Protein AF-A0A3B8IB48-F1 (afdb_monomer_lite)

Foldseek 3Di:
DKAWDPDQLPQDDAFKWKWFAQDDVHPTDIWTFRAADVVLQFTFIWDDDVVVVDPHIDGVPPGRCVVVVLADPPPCSVDPNTDGSVNVCNRGVDMTMIHDPDPDSRNHVD

pLDDT: mean 92.76, std 6.0, range [71.5, 98.31]

Secondary structure (DSSP, 8-state):
-EEE-S-TTSPPPTTEEEEEEEETTEEEEEEEEEEEEGGGTEEEEEE--GGGT-SS-EETTTEEGGGGTTPPPTTGGG-TTSPBHHHHHHHSSEEEEEEE--S--GGGT-

Structure (mmCIF, N/CA/C/O backbone):
data_AF-A0A3B8IB48-F1
#
_entry.id   AF-A0A3B8IB48-F1
#
loop_
_atom_site.group_PDB
_atom_site.id
_atom_site.type_symbol
_atom_site.label_atom_id
_atom_site.label_alt_id
_atom_site.label_comp_id
_atom_site.label_asym_id
_atom_site.label_entity_id
_atom_site.label_seq_id
_atom_site.pdbx_PDB_ins_code
_atom_site.Cartn_x
_atom_site.Cartn_y
_atom_site.Cartn_z
_atom_site.occupancy
_atom_site.B_iso_or_equiv
_atom_site.auth_seq_id
_atom_site.auth_comp_id
_atom_site.auth_asym_id
_atom_site.auth_atom_id
_atom_site.pdbx_PDB_model_num
ATOM 1 N N . MET A 1 1 ? -1.318 -18.830 -4.193 1.00 77.75 1 MET A N 1
ATOM 2 C CA . MET A 1 1 ? -2.457 -18.792 -3.245 1.00 77.75 1 MET A CA 1
ATOM 3 C C . MET A 1 1 ? -2.238 -17.669 -2.249 1.00 77.75 1 MET A C 1
ATOM 5 O O . MET A 1 1 ? -1.084 -17.365 -1.979 1.00 77.75 1 MET A O 1
ATOM 9 N N . ALA A 1 2 ? -3.308 -17.059 -1.747 1.00 92.25 2 ALA A N 1
ATOM 10 C CA . ALA A 1 2 ? -3.253 -15.976 -0.764 1.00 92.25 2 ALA A CA 1
ATOM 11 C C . ALA A 1 2 ? -3.567 -16.488 0.654 1.00 92.25 2 ALA A C 1
ATOM 13 O O . ALA A 1 2 ? -4.088 -17.595 0.802 1.00 92.25 2 ALA A O 1
ATOM 14 N N . VAL A 1 3 ? -3.235 -15.699 1.673 1.00 95.25 3 VAL A N 1
ATOM 15 C CA . VAL A 1 3 ? -3.598 -15.913 3.081 1.00 95.25 3 VAL A CA 1
ATOM 16 C C . VAL A 1 3 ? -4.504 -14.762 3.500 1.00 95.25 3 VAL A C 1
ATOM 18 O O . VAL A 1 3 ? -4.145 -13.606 3.294 1.00 95.25 3 VAL A O 1
ATOM 21 N N . ALA A 1 4 ? -5.688 -15.067 4.028 1.00 94.69 4 ALA A N 1
ATOM 22 C CA . ALA A 1 4 ? -6.570 -14.042 4.575 1.00 94.69 4 ALA A CA 1
ATOM 23 C C . ALA A 1 4 ? -5.951 -13.447 5.845 1.00 94.69 4 ALA A C 1
ATOM 25 O O . ALA A 1 4 ? -5.376 -14.185 6.646 1.00 94.69 4 ALA A O 1
ATOM 26 N N . VAL A 1 5 ? -6.079 -12.135 6.016 1.00 96.12 5 VAL A N 1
ATOM 27 C CA . VAL A 1 5 ? -5.676 -11.444 7.244 1.00 96.12 5 VAL A CA 1
ATOM 28 C C . VAL A 1 5 ? -6.924 -11.242 8.090 1.00 96.12 5 VAL A C 1
ATOM 30 O O . VAL A 1 5 ? -7.950 -10.808 7.573 1.00 96.12 5 VAL A O 1
ATOM 33 N N . SER A 1 6 ? -6.856 -11.590 9.373 1.00 93.38 6 SER A N 1
ATOM 34 C CA . SER A 1 6 ? -8.000 -11.470 10.283 1.00 93.38 6 SER A CA 1
ATOM 35 C C . SER A 1 6 ? -8.246 -10.040 10.751 1.00 93.38 6 SER A C 1
ATOM 37 O O . SER A 1 6 ? -9.393 -9.673 10.988 1.00 93.38 6 SER A O 1
ATOM 39 N N . ASP A 1 7 ? -7.180 -9.251 10.902 1.00 96.12 7 ASP A N 1
ATOM 40 C CA . ASP A 1 7 ? -7.259 -7.848 11.291 1.00 96.12 7 ASP A CA 1
ATOM 41 C C . ASP A 1 7 ? -6.996 -6.938 10.070 1.00 96.12 7 ASP A C 1
ATOM 43 O O . ASP A 1 7 ? -5.882 -6.901 9.536 1.00 96.12 7 ASP A O 1
ATOM 47 N N . PRO A 1 8 ? -7.996 -6.178 9.592 1.00 94.00 8 PRO A N 1
ATOM 48 C CA . PRO A 1 8 ? -7.820 -5.268 8.463 1.00 94.00 8 PRO A CA 1
ATOM 49 C C . PRO A 1 8 ? -6.908 -4.065 8.764 1.00 94.00 8 PRO A C 1
ATOM 51 O O . PRO A 1 8 ? -6.568 -3.330 7.830 1.00 94.00 8 PRO A O 1
ATOM 54 N N . ASP A 1 9 ? -6.514 -3.857 10.025 1.00 95.75 9 ASP A N 1
ATOM 55 C CA . ASP A 1 9 ? -5.563 -2.823 10.447 1.00 95.75 9 ASP A CA 1
ATOM 56 C C . ASP A 1 9 ? -4.132 -3.341 10.627 1.00 95.75 9 ASP A C 1
ATOM 58 O O . ASP A 1 9 ? -3.209 -2.525 10.765 1.00 95.75 9 ASP A O 1
ATOM 62 N N . GLU A 1 10 ? -3.928 -4.661 10.559 1.00 96.25 10 GLU A N 1
ATOM 63 C CA . GLU A 1 10 ? -2.603 -5.275 10.615 1.00 96.25 10 GLU A CA 1
ATOM 64 C C . GLU A 1 10 ? -1.691 -4.680 9.538 1.00 96.25 10 GLU A C 1
ATOM 66 O O . GLU A 1 10 ? -2.115 -4.431 8.403 1.00 96.25 10 GLU 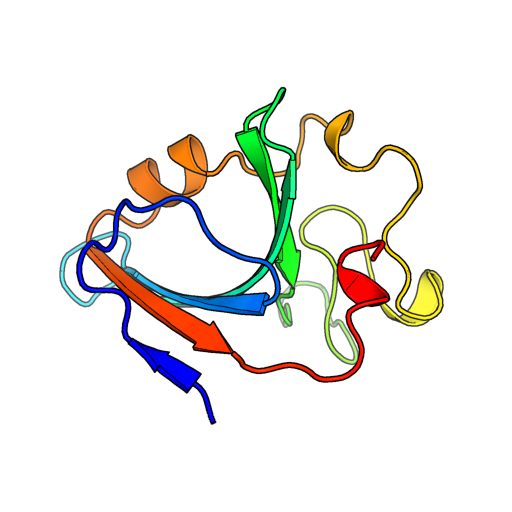A O 1
ATOM 71 N N . ALA A 1 11 ? -0.434 -4.424 9.908 1.00 96.00 11 ALA A N 1
ATOM 72 C CA . ALA A 1 11 ? 0.553 -3.888 8.985 1.00 96.00 11 ALA A CA 1
ATOM 73 C C . ALA A 1 11 ? 0.712 -4.820 7.766 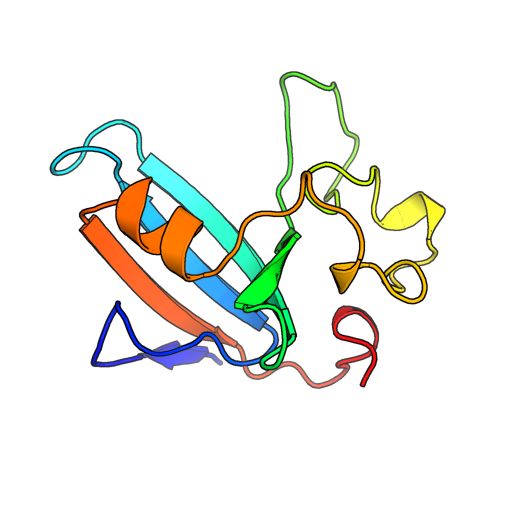1.00 96.00 11 ALA A C 1
ATOM 75 O O . ALA A 1 11 ? 0.787 -6.043 7.920 1.00 96.00 11 ALA A O 1
ATOM 76 N N . PRO A 1 12 ? 0.768 -4.273 6.542 1.00 96.44 12 PRO A N 1
ATOM 77 C CA . PRO A 1 12 ? 0.771 -5.095 5.346 1.00 96.44 12 PRO A CA 1
ATOM 78 C C . PRO A 1 12 ? 2.123 -5.791 5.163 1.00 96.44 12 PRO A C 1
ATOM 80 O O . PRO A 1 12 ? 3.169 -5.146 5.079 1.00 96.44 12 PRO A O 1
ATOM 83 N N . ASN A 1 13 ? 2.093 -7.113 4.992 1.00 95.00 13 ASN A N 1
ATOM 84 C CA . ASN A 1 13 ? 3.245 -7.859 4.493 1.00 95.00 13 ASN A CA 1
ATOM 85 C C . ASN A 1 13 ? 3.523 -7.511 3.017 1.00 95.00 13 ASN A C 1
ATOM 87 O O . ASN A 1 13 ? 2.622 -7.046 2.304 1.00 95.00 13 ASN A O 1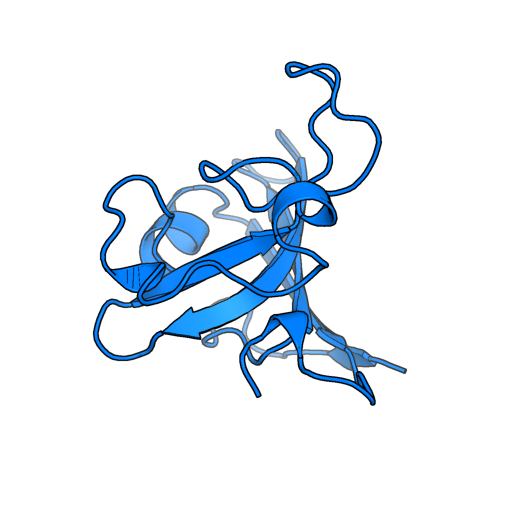
ATOM 91 N N . PRO A 1 14 ? 4.748 -7.754 2.511 1.00 95.12 14 PRO A N 1
ATOM 92 C CA . PRO A 1 14 ? 5.025 -7.629 1.088 1.00 95.12 14 PRO A CA 1
ATOM 93 C C . PRO A 1 14 ? 3.994 -8.392 0.256 1.00 95.12 14 PRO A C 1
ATOM 95 O O . PRO A 1 14 ? 3.681 -9.548 0.542 1.00 95.12 14 PRO A O 1
ATOM 98 N N . TRP A 1 15 ? 3.482 -7.735 -0.783 1.00 96.12 15 TRP A N 1
ATOM 99 C CA . TRP A 1 15 ? 2.404 -8.244 -1.635 1.00 96.12 15 TRP A CA 1
ATOM 100 C C . TRP A 1 15 ? 1.078 -8.488 -0.908 1.00 96.12 15 TRP A C 1
ATOM 102 O O . TRP A 1 15 ? 0.454 -9.542 -1.038 1.00 96.12 15 TRP A O 1
ATOM 112 N N . THR A 1 16 ? 0.604 -7.472 -0.198 1.00 97.62 16 THR A N 1
ATOM 113 C CA . THR A 1 16 ? -0.755 -7.435 0.349 1.00 97.62 16 THR A CA 1
ATOM 114 C C . THR A 1 16 ? -1.728 -6.871 -0.682 1.00 97.62 16 THR A C 1
ATOM 116 O O . THR A 1 16 ? -1.501 -5.790 -1.220 1.00 97.62 16 THR A O 1
ATOM 119 N N . VAL A 1 17 ? -2.835 -7.561 -0.956 1.00 96.94 17 VAL A N 1
ATOM 120 C CA . VAL A 1 17 ? -3.976 -6.977 -1.678 1.00 96.94 17 VAL A CA 1
ATOM 121 C C . VAL A 1 17 ? -4.907 -6.353 -0.658 1.00 96.94 17 VAL A C 1
ATOM 123 O O . VAL A 1 17 ? -5.267 -7.006 0.319 1.00 96.94 17 VAL A O 1
ATOM 126 N N . VAL A 1 18 ? -5.328 -5.119 -0.915 1.00 96.75 18 VAL A N 1
ATOM 127 C CA . VAL A 1 18 ? -6.311 -4.414 -0.098 1.00 96.75 18 VAL A CA 1
ATOM 128 C C . VAL A 1 18 ? -7.505 -4.062 -0.967 1.00 96.75 18 VAL A C 1
ATOM 130 O O . VAL A 1 18 ? -7.367 -3.446 -2.028 1.00 96.75 18 VAL A O 1
ATOM 133 N N . GLN A 1 19 ? -8.687 -4.431 -0.490 1.00 96.19 19 GLN A N 1
ATOM 134 C CA . GLN A 1 19 ? -9.942 -3.874 -0.960 1.00 96.19 19 GLN A CA 1
ATOM 135 C C . GLN A 1 19 ? -10.429 -2.884 0.098 1.00 96.19 19 GLN A C 1
ATOM 137 O O . GLN A 1 19 ? -10.761 -3.282 1.211 1.00 96.19 19 GLN A O 1
ATOM 142 N N . GLY A 1 20 ? -10.465 -1.595 -0.241 1.00 96.12 20 GLY A N 1
ATOM 143 C CA . GLY A 1 20 ? -10.848 -0.532 0.689 1.00 96.12 20 GLY A CA 1
ATOM 144 C C . GLY A 1 20 ? -12.009 0.317 0.183 1.00 96.1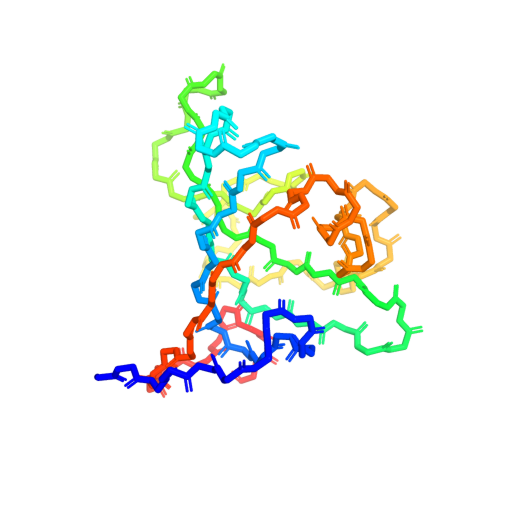2 20 GLY A C 1
ATOM 145 O O . GLY A 1 20 ? -12.130 0.556 -1.015 1.00 96.12 20 GLY A O 1
ATOM 146 N N . TRP A 1 21 ? -12.834 0.834 1.090 1.00 97.50 21 TRP A N 1
ATOM 147 C CA . TRP A 1 21 ? -13.910 1.787 0.812 1.00 97.50 21 TRP A CA 1
ATOM 148 C C . TRP A 1 21 ? -13.810 2.996 1.742 1.00 97.50 21 TRP A C 1
ATOM 150 O O . TRP A 1 21 ? -13.545 2.868 2.938 1.00 97.50 21 TRP A O 1
ATOM 160 N N . ARG A 1 22 ? -14.038 4.196 1.196 1.00 96.38 22 ARG A N 1
ATOM 161 C CA . ARG A 1 22 ? -13.965 5.458 1.963 1.00 96.38 22 ARG A CA 1
ATOM 162 C C . ARG A 1 22 ? -15.148 5.630 2.916 1.00 96.38 22 ARG A C 1
ATOM 164 O O . ARG A 1 22 ? -15.002 6.179 4.004 1.00 96.38 22 ARG A O 1
ATOM 171 N N . SER A 1 23 ? -16.312 5.150 2.499 1.00 95.25 23 SER A N 1
ATOM 172 C CA . SER A 1 23 ? -17.522 5.008 3.306 1.00 95.25 23 SER A CA 1
ATOM 173 C C . SER A 1 23 ? -18.126 3.638 3.035 1.00 95.25 23 SER A C 1
ATOM 175 O O . SER A 1 23 ? -17.731 2.978 2.076 1.00 95.25 23 SER A O 1
ATOM 177 N N . GLN A 1 24 ? -19.049 3.183 3.880 1.00 94.00 24 GLN A N 1
ATOM 178 C CA . GLN A 1 24 ? -19.543 1.811 3.815 1.00 94.00 24 GLN A CA 1
ATOM 179 C C . GLN A 1 24 ? -20.052 1.482 2.397 1.00 94.00 24 GLN A C 1
ATOM 181 O O . GLN A 1 24 ? -21.022 2.070 1.915 1.00 94.00 24 GLN A O 1
ATOM 186 N N . TRP A 1 25 ? -19.322 0.595 1.710 1.00 92.19 25 TRP A N 1
ATOM 187 C CA . TRP A 1 25 ? -19.579 0.121 0.342 1.00 92.19 25 TRP A CA 1
ATOM 188 C C . TRP A 1 25 ? -19.537 1.175 -0.777 1.00 92.19 25 TRP A C 1
ATOM 190 O O . TRP A 1 25 ? -19.965 0.902 -1.899 1.00 92.19 25 TRP A O 1
ATOM 200 N N . ARG A 1 26 ? -18.990 2.372 -0.528 1.00 94.50 26 ARG A N 1
ATOM 201 C CA . ARG A 1 26 ? -18.871 3.447 -1.532 1.00 94.50 26 ARG A CA 1
ATOM 202 C C . ARG A 1 26 ? -17.447 3.990 -1.637 1.00 94.50 26 ARG A C 1
ATOM 204 O O . ARG A 1 26 ? -16.674 3.989 -0.681 1.00 94.50 26 ARG A O 1
ATOM 211 N N . GLY A 1 27 ? -17.097 4.465 -2.835 1.00 92.69 27 GLY A N 1
ATOM 212 C CA . GLY A 1 27 ? -15.735 4.921 -3.135 1.00 92.69 27 GLY A CA 1
ATOM 213 C C . GLY A 1 27 ? -14.706 3.798 -2.987 1.00 92.69 27 GLY A C 1
ATOM 214 O O . GLY A 1 27 ? -13.643 4.020 -2.409 1.00 92.69 27 GLY A O 1
ATOM 215 N N . GLY A 1 28 ? -15.077 2.591 -3.426 1.00 93.56 28 GLY A N 1
ATOM 216 C CA . GLY A 1 28 ? -14.242 1.399 -3.344 1.00 93.56 28 GLY A CA 1
ATOM 217 C C . GLY A 1 28 ? -13.000 1.502 -4.227 1.00 93.56 28 GLY A C 1
ATOM 218 O O . GLY A 1 28 ? -13.053 2.083 -5.310 1.00 93.56 28 GLY A O 1
ATOM 219 N N . HIS A 1 29 ? -11.895 0.928 -3.766 1.00 92.50 29 HIS A N 1
ATOM 220 C CA . HIS A 1 29 ? -10.641 0.852 -4.501 1.00 92.50 29 HIS A CA 1
ATOM 221 C C . HIS A 1 29 ? -9.906 -0.439 -4.132 1.00 92.50 29 HIS A C 1
ATOM 223 O O . HIS A 1 29 ? -9.699 -0.722 -2.951 1.00 92.50 29 HIS A O 1
ATOM 229 N N . THR A 1 30 ? -9.509 -1.204 -5.146 1.00 93.75 30 THR A N 1
ATOM 230 C CA . THR A 1 30 ? -8.601 -2.345 -5.003 1.00 93.75 30 THR A CA 1
ATOM 231 C C . THR A 1 30 ? -7.193 -1.904 -5.363 1.00 93.75 30 THR A C 1
ATOM 233 O O . THR A 1 30 ? -6.982 -1.343 -6.439 1.00 93.75 30 THR A O 1
ATOM 236 N N . PHE A 1 31 ? -6.224 -2.175 -4.500 1.00 94.69 31 PHE A N 1
ATOM 237 C CA . PHE A 1 31 ? -4.818 -1.877 -4.764 1.00 94.69 31 PHE A CA 1
ATOM 238 C C . PHE A 1 31 ? -3.916 -2.909 -4.089 1.00 94.69 31 PHE A C 1
ATOM 240 O O . PHE A 1 31 ? -4.351 -3.656 -3.211 1.00 94.69 31 PHE A O 1
ATOM 247 N N . MET A 1 32 ? -2.656 -2.975 -4.519 1.00 96.25 32 MET A N 1
ATOM 248 C CA . MET A 1 32 ? -1.668 -3.879 -3.928 1.00 96.25 32 MET A CA 1
ATOM 249 C C . MET A 1 32 ? -0.592 -3.074 -3.214 1.00 96.25 32 MET A C 1
ATOM 251 O O . MET A 1 32 ? -0.060 -2.124 -3.778 1.00 96.25 32 MET A O 1
ATOM 255 N N . ILE A 1 33 ? -0.233 -3.465 -2.001 1.00 97.25 33 ILE A N 1
ATOM 256 C CA . ILE A 1 33 ? 0.931 -2.956 -1.284 1.00 97.25 33 ILE A CA 1
ATOM 257 C C . ILE A 1 33 ? 2.066 -3.949 -1.510 1.00 97.25 33 ILE A C 1
ATOM 259 O O . ILE A 1 33 ? 1.995 -5.097 -1.076 1.00 97.25 33 ILE A O 1
ATOM 263 N N . VAL A 1 34 ? 3.105 -3.526 -2.228 1.00 96.25 34 VAL A N 1
ATOM 264 C CA . VAL A 1 34 ? 4.255 -4.391 -2.530 1.00 96.25 34 VAL A CA 1
ATOM 265 C C . VAL A 1 34 ? 5.308 -4.362 -1.431 1.00 96.25 34 VAL A C 1
ATOM 267 O O . VAL A 1 34 ? 5.966 -5.373 -1.225 1.00 96.25 34 VAL A O 1
ATOM 270 N N . ALA A 1 35 ? 5.435 -3.252 -0.701 1.00 96.38 35 ALA A N 1
ATOM 271 C CA . ALA A 1 35 ? 6.363 -3.112 0.416 1.00 96.38 35 ALA A CA 1
ATOM 272 C C . ALA A 1 35 ? 5.840 -2.122 1.463 1.00 96.38 35 ALA A C 1
ATOM 274 O O . ALA A 1 35 ? 5.139 -1.163 1.128 1.00 96.38 35 ALA A O 1
ATOM 275 N N . HIS A 1 36 ? 6.240 -2.331 2.716 1.00 97.06 36 HIS A N 1
ATOM 276 C CA . HIS A 1 36 ? 6.004 -1.434 3.846 1.00 97.06 36 HIS A CA 1
ATOM 277 C C . HIS A 1 36 ? 7.336 -1.145 4.526 1.00 97.06 36 HIS A C 1
ATOM 279 O O . HIS A 1 36 ? 8.041 -2.059 4.949 1.00 97.06 36 HIS A O 1
ATOM 285 N N . HIS A 1 37 ? 7.704 0.129 4.593 1.00 97.06 37 HIS A N 1
ATOM 286 C CA . HIS A 1 37 ? 8.900 0.565 5.290 1.00 97.06 37 HIS A CA 1
ATOM 287 C C . HIS A 1 37 ? 8.526 0.938 6.724 1.00 97.06 37 HIS A C 1
ATOM 289 O O . HIS A 1 37 ? 8.075 2.054 6.988 1.00 97.06 37 HIS A O 1
ATOM 295 N N . ILE A 1 38 ? 8.720 -0.013 7.641 1.00 96.50 38 ILE A N 1
ATOM 296 C CA . ILE A 1 38 ? 8.306 0.087 9.049 1.00 96.50 38 ILE A CA 1
ATOM 297 C C . ILE A 1 38 ? 8.777 1.398 9.716 1.00 96.50 38 ILE A C 1
ATOM 299 O O . ILE A 1 38 ? 7.938 2.061 10.322 1.00 96.50 38 ILE A O 1
ATOM 303 N N . PRO A 1 39 ? 10.045 1.851 9.579 1.00 97.19 39 PRO A N 1
ATOM 304 C CA . PRO A 1 39 ? 10.510 3.051 10.284 1.00 97.19 39 PRO A CA 1
ATOM 305 C C . PRO A 1 39 ? 9.788 4.356 9.919 1.00 97.19 39 PRO A C 1
ATOM 307 O O . PRO A 1 39 ? 9.722 5.260 10.745 1.00 97.19 39 PRO A O 1
ATOM 310 N N . THR A 1 40 ? 9.265 4.484 8.693 1.00 97.38 40 THR A N 1
ATOM 311 C CA . THR A 1 40 ? 8.557 5.703 8.237 1.00 97.38 40 THR A CA 1
ATOM 312 C C . THR A 1 40 ? 7.067 5.473 7.989 1.00 97.38 40 THR A C 1
ATOM 314 O O . THR A 1 40 ? 6.375 6.370 7.505 1.00 97.38 40 THR A O 1
ATOM 317 N N . ASP A 1 41 ? 6.582 4.264 8.273 1.00 98.06 41 ASP A N 1
ATOM 318 C CA . ASP A 1 41 ? 5.240 3.759 7.973 1.00 98.06 41 ASP A CA 1
ATOM 319 C C . ASP A 1 41 ? 4.826 3.842 6.487 1.00 98.06 41 ASP A C 1
ATOM 321 O O . ASP A 1 41 ? 3.669 3.614 6.134 1.00 98.06 41 ASP A O 1
ATOM 325 N N . ARG A 1 42 ? 5.742 4.184 5.574 1.00 98.19 42 ARG A N 1
ATOM 326 C CA . ARG A 1 42 ? 5.413 4.386 4.157 1.00 98.19 42 ARG A CA 1
ATOM 327 C C . ARG A 1 42 ? 5.129 3.056 3.483 1.00 98.19 42 ARG A C 1
ATOM 329 O O . ARG A 1 42 ? 5.857 2.083 3.668 1.00 98.19 42 ARG A O 1
ATOM 336 N N . VAL A 1 43 ? 4.101 3.039 2.643 1.00 97.94 43 VAL A N 1
ATOM 337 C CA . VAL A 1 43 ? 3.738 1.875 1.837 1.00 97.94 43 VAL A CA 1
ATOM 338 C C . VAL A 1 43 ? 3.936 2.162 0.359 1.00 97.94 43 VAL A C 1
ATOM 340 O O . VAL A 1 43 ? 3.517 3.198 -0.168 1.00 97.94 43 VAL A O 1
ATOM 343 N N . LEU A 1 44 ? 4.544 1.207 -0.331 1.00 96.81 44 LEU A N 1
ATOM 344 C CA . LEU A 1 44 ? 4.682 1.243 -1.772 1.00 96.81 44 LEU A CA 1
ATOM 345 C C . LEU A 1 44 ? 3.479 0.540 -2.396 1.00 96.81 44 LEU A C 1
ATOM 347 O O . LEU A 1 44 ? 3.309 -0.671 -2.274 1.00 96.81 44 LEU A O 1
ATOM 351 N N . THR A 1 45 ? 2.617 1.323 -3.040 1.00 96.19 45 THR A N 1
ATOM 352 C CA . THR A 1 45 ? 1.360 0.833 -3.615 1.00 96.19 45 THR A CA 1
ATOM 353 C C . THR A 1 45 ? 1.480 0.687 -5.127 1.00 96.19 45 THR A C 1
ATOM 355 O O . THR A 1 45 ? 1.890 1.633 -5.799 1.00 96.19 45 THR A O 1
ATOM 358 N N . LEU A 1 46 ? 1.072 -0.463 -5.657 1.00 94.00 46 LEU A N 1
ATOM 359 C CA . LEU A 1 46 ? 0.776 -0.656 -7.069 1.00 94.00 46 LEU A CA 1
ATOM 360 C C . LEU A 1 46 ? -0.697 -0.362 -7.344 1.00 94.00 46 LEU A C 1
ATOM 362 O O . LEU A 1 46 ? -1.593 -0.975 -6.758 1.00 94.00 46 LEU A O 1
ATOM 366 N N . GLU A 1 47 ? -0.934 0.542 -8.286 1.00 88.00 47 GLU A N 1
ATOM 367 C CA . GLU A 1 47 ? -2.261 0.844 -8.815 1.00 88.00 47 GLU A CA 1
ATOM 368 C C . GLU A 1 47 ? -2.177 1.066 -10.332 1.00 88.00 47 GLU A C 1
ATOM 370 O O . GLU A 1 47 ? -1.172 1.552 -10.855 1.00 88.00 47 GLU A O 1
ATOM 375 N N . SER A 1 48 ? -3.227 0.682 -11.058 1.00 80.38 48 SER A N 1
ATOM 376 C CA . SER A 1 48 ? -3.393 1.065 -12.461 1.00 80.38 48 SER A CA 1
ATOM 377 C C . SER A 1 48 ? -4.306 2.280 -12.502 1.00 80.38 48 SER A C 1
ATOM 379 O O . SER A 1 48 ? -5.435 2.219 -12.017 1.00 80.38 48 SER A O 1
ATOM 381 N N . ASN A 1 49 ? -3.822 3.392 -13.051 1.00 71.50 49 ASN A N 1
ATOM 382 C CA . ASN A 1 49 ? -4.555 4.650 -13.019 1.00 71.50 49 ASN A CA 1
ATOM 383 C C . ASN A 1 49 ? -4.962 5.100 -14.428 1.00 71.50 49 ASN A C 1
ATOM 385 O O . ASN A 1 49 ? -4.139 5.571 -15.218 1.00 71.50 49 ASN A O 1
ATOM 389 N N . ALA A 1 50 ? -6.261 4.986 -14.718 1.00 72.25 50 ALA A N 1
ATOM 390 C CA . ALA A 1 50 ? -6.847 5.424 -15.983 1.00 72.25 50 ALA A CA 1
ATOM 391 C C . ALA A 1 50 ? -6.766 6.950 -16.175 1.00 72.25 50 ALA A C 1
ATOM 393 O O . ALA A 1 50 ? -6.561 7.412 -17.297 1.00 72.25 50 ALA A O 1
ATOM 394 N N . SER A 1 51 ? -6.851 7.735 -15.095 1.00 74.00 51 SER A N 1
ATOM 395 C CA . SER A 1 51 ? -6.782 9.203 -15.145 1.00 74.00 51 SER A CA 1
ATOM 396 C C . SER A 1 51 ? -5.429 9.711 -15.644 1.00 74.00 51 SER A C 1
ATOM 398 O O . SER A 1 51 ? -5.369 10.753 -16.290 1.00 74.00 51 SER A O 1
ATOM 400 N N . TYR A 1 52 ? -4.354 8.954 -15.406 1.00 72.00 52 TYR A N 1
ATOM 401 C CA . TYR A 1 52 ? -3.013 9.259 -15.917 1.00 72.00 52 TYR A CA 1
ATOM 402 C C . TYR A 1 52 ? -2.662 8.485 -17.196 1.00 72.00 52 TYR A C 1
ATOM 404 O O . TYR A 1 52 ? -1.503 8.480 -17.603 1.00 72.00 52 TYR A O 1
ATOM 412 N N . LYS A 1 53 ? -3.647 7.833 -17.838 1.00 77.75 53 LYS A N 1
ATOM 413 C CA . LYS A 1 53 ? -3.485 7.056 -19.083 1.00 77.75 53 LYS A CA 1
ATOM 414 C C . LYS A 1 53 ? -2.323 6.055 -19.021 1.00 77.75 53 LYS A C 1
ATOM 416 O O . LYS A 1 53 ? -1.619 5.838 -20.007 1.00 77.75 53 LYS A O 1
ATOM 421 N N . MET A 1 54 ? -2.109 5.455 -17.850 1.00 77.56 54 MET A N 1
ATOM 422 C CA . MET A 1 54 ? -1.007 4.521 -17.657 1.00 77.56 54 MET A CA 1
ATOM 423 C C . MET A 1 54 ? -1.266 3.222 -18.421 1.00 77.56 54 MET A C 1
ATOM 425 O O . MET A 1 54 ? -2.335 2.624 -18.313 1.00 77.56 54 MET A O 1
ATOM 429 N N . ASN A 1 55 ? -0.261 2.761 -19.166 1.00 81.62 55 ASN A N 1
ATOM 430 C CA . ASN A 1 55 ? -0.280 1.449 -19.804 1.00 81.62 55 ASN A CA 1
ATOM 431 C C . ASN A 1 55 ? 0.327 0.406 -18.851 1.00 81.62 55 ASN A C 1
ATOM 433 O O . ASN A 1 55 ? 1.516 0.080 -18.933 1.00 81.62 55 ASN A O 1
ATOM 437 N N . GLY A 1 56 ? -0.491 -0.071 -17.912 1.00 85.56 56 G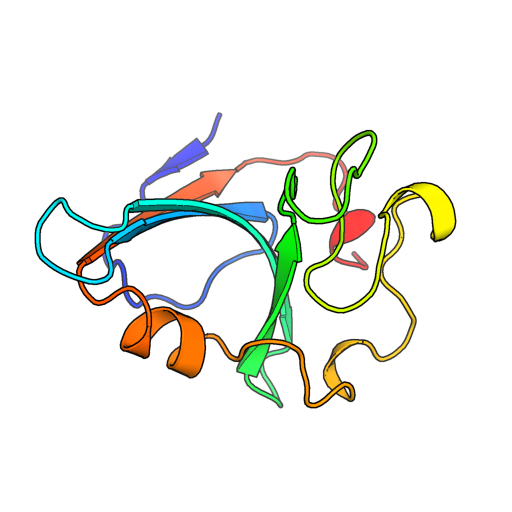LY A N 1
ATOM 438 C CA . GLY A 1 56 ? -0.100 -1.043 -16.891 1.00 85.56 56 GLY A CA 1
ATOM 439 C C . GLY A 1 56 ? 0.105 -0.432 -15.499 1.00 85.56 56 GLY A C 1
ATOM 440 O O . GLY A 1 56 ? -0.254 0.725 -15.266 1.00 85.56 56 GLY A O 1
ATOM 441 N N . PRO A 1 57 ? 0.656 -1.213 -14.552 1.00 89.12 57 PRO A N 1
ATOM 442 C CA . PRO A 1 57 ? 0.744 -0.811 -13.155 1.00 89.12 57 PRO A CA 1
ATOM 443 C C . PRO A 1 57 ? 1.784 0.293 -12.928 1.00 89.12 57 PRO A C 1
ATOM 445 O O . PRO A 1 57 ? 2.859 0.316 -13.537 1.00 89.12 57 PRO A O 1
ATOM 448 N N . GLY A 1 58 ? 1.462 1.191 -12.004 1.00 91.44 58 GLY A N 1
ATOM 449 C CA . GLY A 1 58 ? 2.351 2.228 -11.506 1.00 91.44 58 GLY A CA 1
ATOM 450 C C . GLY A 1 58 ? 2.594 2.104 -10.016 1.00 91.44 58 GLY A C 1
ATOM 451 O O . GLY A 1 58 ? 1.715 1.669 -9.272 1.00 91.44 58 GLY A O 1
ATOM 452 N N . PHE A 1 59 ? 3.765 2.554 -9.581 1.00 92.94 59 PHE A N 1
ATOM 453 C CA . PHE A 1 59 ? 3.973 2.898 -8.186 1.00 92.94 59 PHE A CA 1
ATOM 454 C C . PHE A 1 59 ? 3.265 4.226 -7.924 1.00 92.94 59 PHE A C 1
ATOM 456 O O . PHE A 1 59 ? 3.592 5.254 -8.532 1.00 92.94 59 PHE A O 1
ATOM 463 N N . ARG A 1 60 ? 2.266 4.199 -7.040 1.00 92.19 60 ARG A N 1
ATOM 464 C CA . ARG A 1 60 ? 1.468 5.367 -6.653 1.00 92.19 60 ARG A CA 1
ATOM 465 C C . ARG A 1 60 ? 2.381 6.559 -6.369 1.00 92.19 60 ARG A C 1
ATOM 467 O O . ARG A 1 60 ? 3.284 6.446 -5.556 1.00 92.19 60 ARG A O 1
ATOM 474 N N . GLN A 1 61 ? 2.121 7.698 -7.015 1.00 91.25 61 GLN A N 1
ATOM 475 C CA . GLN A 1 61 ? 2.889 8.952 -6.879 1.00 91.25 61 GLN A CA 1
ATOM 476 C C . GLN A 1 61 ? 4.360 8.917 -7.348 1.00 91.25 61 GLN A C 1
ATOM 478 O O . GLN A 1 61 ? 5.024 9.946 -7.248 1.00 91.25 61 GLN A O 1
ATOM 483 N N . LEU A 1 62 ? 4.865 7.800 -7.889 1.00 91.19 62 LEU A N 1
ATOM 484 C CA . LEU A 1 62 ? 6.249 7.690 -8.383 1.00 91.19 62 LEU A CA 1
ATOM 485 C C . LEU A 1 62 ? 6.341 7.482 -9.900 1.00 91.19 62 LEU A C 1
ATOM 487 O O . LEU A 1 62 ? 7.309 7.930 -10.502 1.00 91.19 62 LEU A O 1
ATOM 491 N N . GLY A 1 63 ? 5.351 6.838 -10.527 1.00 89.94 63 GLY A N 1
ATOM 492 C CA . GLY A 1 63 ? 5.317 6.639 -11.983 1.00 89.94 63 GLY A CA 1
ATOM 493 C C . GLY A 1 63 ? 5.109 5.185 -12.402 1.00 89.94 63 GLY A C 1
ATOM 494 O O . GLY A 1 63 ? 4.693 4.348 -11.597 1.00 89.94 63 GLY A O 1
ATOM 495 N N . SER A 1 64 ? 5.350 4.873 -13.681 1.00 91.25 64 SER A N 1
ATOM 496 C CA . SER A 1 64 ? 5.147 3.516 -14.203 1.00 91.25 64 SER A CA 1
ATOM 497 C C . SER A 1 64 ? 6.174 2.552 -13.629 1.00 91.25 64 SER A C 1
ATOM 499 O O . SER A 1 64 ? 7.368 2.825 -13.655 1.00 91.25 64 SER A O 1
ATOM 501 N N . ALA A 1 65 ? 5.735 1.373 -13.180 1.00 90.75 65 ALA A N 1
ATOM 502 C CA . ALA A 1 65 ? 6.661 0.358 -12.681 1.00 90.75 65 ALA A CA 1
ATOM 503 C C . ALA A 1 65 ? 7.637 -0.130 -13.771 1.00 90.75 65 ALA A C 1
ATOM 505 O O . ALA A 1 65 ? 8.744 -0.577 -13.471 1.00 90.75 65 ALA A O 1
ATOM 506 N N . ARG A 1 66 ? 7.242 -0.015 -15.046 1.00 90.50 66 ARG A N 1
ATOM 507 C CA . ARG A 1 66 ? 8.075 -0.357 -16.206 1.00 90.50 66 ARG A CA 1
ATOM 508 C C . ARG A 1 66 ? 9.319 0.521 -16.307 1.00 90.50 66 ARG A C 1
ATOM 510 O O . ARG A 1 66 ? 10.382 -0.002 -16.624 1.00 90.50 66 ARG A O 1
ATOM 517 N N . ASP A 1 67 ? 9.187 1.807 -15.995 1.00 90.56 67 ASP A N 1
ATOM 518 C CA . ASP A 1 67 ? 10.280 2.781 -16.092 1.00 90.56 67 ASP A CA 1
ATOM 519 C C . ASP A 1 67 ? 11.391 2.480 -15.073 1.00 90.56 67 ASP A C 1
ATOM 521 O O . ASP A 1 67 ? 12.541 2.861 -15.264 1.00 90.56 67 ASP A O 1
ATOM 525 N N . PHE A 1 68 ? 11.064 1.711 -14.031 1.00 89.50 68 PHE A N 1
ATOM 526 C CA . PHE A 1 68 ? 12.004 1.234 -13.020 1.00 89.50 68 PHE A CA 1
ATOM 527 C C . PHE A 1 68 ? 12.404 -0.243 -13.199 1.00 89.50 68 PHE A C 1
ATOM 529 O O . PHE A 1 68 ? 12.982 -0.854 -12.299 1.00 89.50 68 PHE A O 1
ATOM 536 N N . GLY A 1 69 ? 12.056 -0.876 -14.327 1.00 89.56 69 GLY A N 1
ATOM 537 C CA . GLY A 1 69 ? 12.328 -2.301 -14.562 1.00 89.56 69 GLY A CA 1
ATOM 538 C C . GLY A 1 69 ? 11.624 -3.240 -13.571 1.00 89.56 69 GLY A C 1
ATOM 539 O O . GLY A 1 69 ? 12.043 -4.384 -13.385 1.00 89.56 69 GLY A O 1
ATOM 540 N N . GLY A 1 70 ? 10.563 -2.761 -12.915 1.00 84.62 70 GLY A N 1
ATOM 541 C CA . GLY A 1 70 ? 9.890 -3.462 -11.828 1.00 84.62 70 GLY A CA 1
ATOM 542 C C . GLY A 1 70 ? 10.625 -3.419 -10.486 1.00 84.62 70 GLY A C 1
ATOM 543 O O . GLY A 1 70 ? 10.196 -4.093 -9.558 1.00 84.62 70 GLY A O 1
ATOM 544 N N . ASN A 1 71 ? 11.705 -2.651 -10.357 1.00 89.62 71 ASN A N 1
ATOM 545 C CA . ASN A 1 71 ? 12.319 -2.390 -9.060 1.00 89.62 71 ASN A CA 1
ATOM 546 C C . ASN A 1 71 ? 11.736 -1.103 -8.474 1.00 89.62 71 ASN A C 1
ATOM 548 O O . ASN A 1 71 ? 11.489 -0.153 -9.212 1.00 89.62 71 ASN A O 1
ATOM 552 N N . PRO A 1 72 ? 11.492 -1.031 -7.164 1.00 89.81 72 PRO A N 1
ATOM 553 C CA . PRO A 1 72 ? 11.140 0.235 -6.548 1.00 89.81 72 PRO A CA 1
ATOM 554 C C . PRO A 1 72 ? 12.323 1.219 -6.633 1.00 89.81 72 PRO A C 1
ATOM 556 O O . PRO A 1 72 ? 13.476 0.781 -6.587 1.00 89.81 72 PRO A O 1
ATOM 559 N N . PRO A 1 73 ? 12.082 2.539 -6.730 1.00 90.25 73 PRO A N 1
ATOM 560 C CA . PRO A 1 73 ? 13.151 3.528 -6.610 1.00 90.25 73 PRO A CA 1
ATOM 561 C C . PRO A 1 73 ? 13.921 3.355 -5.296 1.00 90.25 73 PRO A C 1
ATOM 563 O O . PRO A 1 73 ? 13.323 3.043 -4.264 1.00 90.25 73 PRO A O 1
ATOM 566 N N . ALA A 1 74 ? 15.235 3.586 -5.313 1.00 91.44 74 ALA A N 1
ATOM 567 C CA . ALA A 1 74 ? 16.028 3.593 -4.086 1.00 91.44 74 ALA A CA 1
ATOM 568 C C . ALA A 1 74 ? 15.462 4.623 -3.096 1.00 91.44 74 ALA A C 1
ATOM 570 O O . ALA A 1 74 ? 15.052 5.711 -3.500 1.00 91.44 74 ALA A O 1
ATOM 571 N N . ASN A 1 75 ? 15.419 4.260 -1.813 1.00 94.25 75 ASN A N 1
ATOM 572 C CA . ASN A 1 75 ? 14.915 5.103 -0.729 1.00 94.25 75 ASN A CA 1
ATOM 573 C C . ASN A 1 75 ? 13.517 5.694 -0.980 1.00 94.25 75 ASN A C 1
ATOM 575 O O . ASN A 1 75 ? 13.206 6.790 -0.522 1.00 94.25 75 ASN A O 1
ATOM 579 N N . TRP A 1 76 ? 12.642 4.978 -1.696 1.00 94.81 76 TRP A N 1
ATOM 580 C CA . TRP A 1 76 ? 11.282 5.440 -2.002 1.00 94.81 76 TRP A CA 1
ATOM 581 C C . TRP A 1 76 ? 10.516 5.930 -0.763 1.00 94.81 76 TRP A C 1
ATOM 583 O O . TRP A 1 76 ? 9.694 6.835 -0.868 1.00 94.81 76 TRP A O 1
ATOM 593 N N . TRP A 1 77 ? 10.806 5.372 0.415 1.00 96.31 77 TRP A N 1
ATOM 594 C CA . TRP A 1 77 ? 10.206 5.736 1.699 1.00 96.31 77 TRP A CA 1
ATOM 595 C C . TRP A 1 77 ? 10.545 7.154 2.188 1.00 96.31 77 TRP A C 1
ATOM 597 O O . TRP A 1 77 ? 9.921 7.620 3.143 1.00 96.31 77 TRP A O 1
ATOM 607 N N . GLU A 1 78 ? 11.502 7.841 1.563 1.00 96.81 78 GLU A N 1
ATOM 608 C CA . GLU A 1 78 ? 11.814 9.256 1.809 1.00 96.81 78 GLU A CA 1
ATOM 609 C C . GLU A 1 78 ? 10.857 10.196 1.055 1.00 96.81 78 GLU A C 1
ATOM 611 O O . GLU A 1 78 ? 10.769 11.381 1.370 1.00 96.81 78 GLU A O 1
ATOM 616 N N . ASN A 1 79 ? 10.091 9.680 0.084 1.00 95.69 79 ASN A N 1
ATOM 617 C CA . ASN A 1 79 ? 9.129 10.471 -0.674 1.00 95.69 79 ASN A CA 1
ATOM 618 C C . ASN A 1 79 ? 7.850 10.724 0.143 1.00 95.69 79 ASN A C 1
ATOM 620 O O . ASN A 1 79 ? 7.047 9.821 0.402 1.00 95.69 79 ASN A O 1
ATOM 624 N N . ASP A 1 80 ? 7.632 11.982 0.513 1.00 95.38 80 ASP A N 1
ATOM 625 C CA . ASP A 1 80 ? 6.527 12.428 1.362 1.00 95.38 80 ASP A CA 1
ATOM 626 C C . ASP A 1 80 ? 5.129 12.247 0.741 1.00 95.38 80 ASP A C 1
ATOM 628 O O . ASP A 1 80 ? 4.135 12.125 1.476 1.00 95.38 80 ASP A O 1
ATOM 632 N N . LYS A 1 81 ? 5.047 12.161 -0.594 1.00 94.50 81 LYS A N 1
ATOM 633 C CA . LYS A 1 81 ? 3.800 11.951 -1.346 1.00 94.5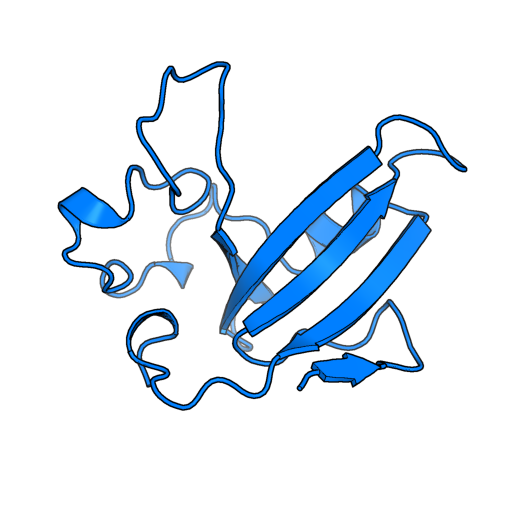0 81 LYS A CA 1
ATOM 634 C C . LYS A 1 81 ? 3.261 10.536 -1.205 1.00 94.50 81 LYS A C 1
ATOM 636 O O . LYS A 1 81 ? 2.054 10.329 -1.380 1.00 94.50 81 LYS A O 1
ATOM 641 N N . LEU A 1 82 ? 4.122 9.562 -0.909 1.00 96.25 82 LEU A N 1
ATOM 642 C CA . LEU A 1 82 ? 3.690 8.186 -0.693 1.00 96.25 82 LEU A CA 1
ATOM 643 C C . LEU A 1 82 ? 2.782 8.097 0.517 1.00 96.25 82 LEU A C 1
ATOM 645 O O . LEU A 1 82 ? 2.921 8.845 1.473 1.00 96.25 82 LEU A O 1
ATOM 649 N N . PHE A 1 83 ? 1.810 7.200 0.497 1.00 97.25 83 PHE A N 1
ATOM 650 C CA . PHE A 1 83 ? 0.926 7.074 1.648 1.00 97.25 83 PHE A CA 1
ATOM 651 C C . PHE A 1 83 ? 1.647 6.301 2.753 1.00 97.25 83 PHE A C 1
ATOM 653 O O . PHE A 1 83 ? 2.465 5.427 2.475 1.00 97.25 83 PHE A O 1
ATOM 660 N N . THR A 1 84 ? 1.359 6.646 4.004 1.00 98.31 84 THR A N 1
ATOM 661 C CA . THR A 1 84 ? 1.659 5.766 5.132 1.00 98.31 84 THR A CA 1
ATOM 662 C C . THR A 1 84 ? 0.558 4.717 5.272 1.00 98.31 84 THR A C 1
ATOM 664 O O . THR A 1 84 ? -0.545 4.919 4.743 1.00 98.31 84 THR A O 1
ATOM 667 N N . TRP A 1 85 ? 0.814 3.616 5.977 1.00 97.94 85 TRP A N 1
ATOM 668 C CA . TRP A 1 85 ? -0.246 2.665 6.310 1.00 97.94 85 TRP A CA 1
ATOM 669 C C . TRP A 1 85 ? -1.350 3.349 7.121 1.00 97.94 85 TRP A C 1
ATOM 671 O O . TRP A 1 85 ? -2.532 3.210 6.801 1.00 97.94 85 TRP A O 1
ATOM 681 N N . GLU A 1 86 ? -0.983 4.217 8.063 1.00 98.12 86 GLU A N 1
ATOM 682 C CA . GLU A 1 86 ? -1.945 5.034 8.808 1.00 98.12 86 GLU A CA 1
ATOM 683 C C . GLU A 1 86 ? -2.821 5.910 7.889 1.00 98.12 86 GLU A C 1
ATOM 685 O O . GLU A 1 86 ? -4.042 6.032 8.058 1.00 98.12 86 GLU A O 1
ATOM 690 N N . ARG A 1 87 ? -2.234 6.474 6.827 1.00 97.62 87 ARG A N 1
ATOM 691 C CA . ARG A 1 87 ? -2.992 7.239 5.830 1.00 97.62 87 ARG A CA 1
ATOM 692 C C . ARG A 1 87 ? -3.927 6.349 5.013 1.00 97.62 87 ARG A C 1
ATOM 694 O O . ARG A 1 87 ? -5.026 6.788 4.670 1.00 97.62 87 ARG A O 1
ATOM 701 N N . ILE A 1 88 ? -3.529 5.118 4.691 1.00 97.44 88 ILE A N 1
ATOM 702 C CA . ILE A 1 88 ? -4.414 4.145 4.035 1.00 97.44 88 ILE A CA 1
ATOM 703 C C . ILE A 1 88 ? -5.602 3.817 4.945 1.00 97.44 88 ILE A C 1
ATOM 705 O O . ILE A 1 88 ? -6.747 3.912 4.488 1.00 97.44 88 ILE A O 1
ATOM 709 N N . LYS A 1 89 ? -5.352 3.537 6.231 1.00 97.44 89 LYS A N 1
ATOM 710 C CA . LYS A 1 89 ? -6.401 3.236 7.213 1.00 97.44 89 LYS A CA 1
ATOM 711 C C . LYS A 1 89 ? -7.396 4.386 7.397 1.00 97.44 89 LYS A C 1
ATOM 713 O O . LYS A 1 89 ? -8.611 4.182 7.396 1.00 97.44 89 LYS A O 1
ATOM 718 N N . SER A 1 90 ? -6.914 5.620 7.477 1.00 97.25 90 SER A N 1
ATOM 719 C CA . SER A 1 90 ? -7.800 6.787 7.599 1.00 97.25 90 SER A CA 1
ATOM 720 C C . SER A 1 90 ? -8.557 7.114 6.304 1.00 97.25 90 SER A C 1
ATOM 722 O O . SER A 1 90 ? -9.709 7.554 6.362 1.00 97.25 90 SER A O 1
ATOM 724 N N . THR A 1 91 ? -7.953 6.869 5.133 1.00 96.62 91 THR A N 1
ATOM 725 C CA . THR A 1 91 ? -8.579 7.136 3.824 1.00 96.62 91 THR A CA 1
ATOM 726 C C . THR A 1 91 ? -9.691 6.140 3.505 1.00 96.62 91 THR A C 1
ATOM 728 O O . THR A 1 91 ? -10.755 6.537 3.030 1.00 96.62 91 THR A O 1
ATOM 731 N N . TYR A 1 92 ? -9.458 4.850 3.738 1.00 96.88 92 TYR A N 1
ATOM 732 C CA . TYR A 1 92 ? -10.361 3.780 3.317 1.00 96.88 92 TYR A CA 1
ATOM 733 C C . TYR A 1 92 ? -11.015 3.099 4.509 1.00 96.88 92 TYR A C 1
ATOM 735 O O . TYR A 1 92 ? -10.812 1.917 4.648 1.00 96.88 92 TYR A O 1
ATOM 743 N N . ARG A 1 93 ? -11.750 3.790 5.387 1.00 96.00 93 ARG A N 1
ATOM 744 C CA . ARG A 1 93 ? -12.220 3.294 6.710 1.00 96.00 93 ARG A CA 1
ATOM 745 C C . ARG A 1 93 ? -12.754 1.854 6.795 1.00 96.00 93 ARG A C 1
ATOM 747 O O . ARG A 1 93 ? -12.649 1.258 7.858 1.00 96.00 93 ARG A O 1
ATOM 754 N N . TYR A 1 94 ? -13.314 1.318 5.716 1.00 96.62 94 TYR A N 1
ATOM 755 C CA . TYR A 1 94 ? -13.730 -0.081 5.621 1.00 96.62 94 TYR A CA 1
ATOM 756 C C . TYR A 1 94 ? -12.751 -0.812 4.705 1.00 96.62 94 TYR A C 1
ATOM 758 O O . TYR A 1 94 ? -12.617 -0.423 3.543 1.00 96.62 94 TYR A O 1
ATOM 766 N N . ARG A 1 95 ? -12.044 -1.828 5.205 1.00 96.25 95 ARG A N 1
ATOM 767 C CA . ARG A 1 95 ? -11.024 -2.567 4.442 1.00 96.25 95 ARG A CA 1
ATOM 768 C C . ARG A 1 95 ? -11.127 -4.046 4.714 1.00 96.25 95 ARG A C 1
ATOM 770 O O . ARG A 1 95 ? -11.482 -4.441 5.813 1.00 96.25 95 ARG A O 1
ATOM 777 N N . GLU A 1 96 ? -10.710 -4.805 3.718 1.00 96.75 96 GLU A N 1
ATOM 778 C CA . GLU A 1 96 ? -10.331 -6.204 3.833 1.00 96.75 96 GLU A CA 1
ATOM 779 C C . GLU A 1 96 ? -8.968 -6.379 3.164 1.00 96.75 96 GLU A C 1
ATOM 781 O O . GLU A 1 96 ? -8.656 -5.679 2.187 1.00 96.75 96 GLU A O 1
ATOM 786 N N . GLN A 1 97 ? -8.153 -7.305 3.670 1.00 97.25 97 GLN A N 1
ATOM 787 C CA . GLN A 1 97 ? -6.830 -7.554 3.107 1.00 97.25 97 GLN A CA 1
ATOM 788 C C . GLN A 1 97 ? -6.431 -9.034 3.103 1.00 97.25 97 GLN A C 1
ATOM 790 O O . GLN A 1 97 ? -6.877 -9.842 3.921 1.00 97.25 97 GLN A O 1
ATOM 795 N N . CYS A 1 98 ? -5.580 -9.399 2.144 1.00 97.75 98 CYS A N 1
ATOM 796 C CA . CYS A 1 98 ? -4.967 -10.721 2.065 1.00 97.75 98 CYS A CA 1
ATOM 797 C C . CYS A 1 98 ? -3.510 -10.634 1.599 1.00 97.75 98 CYS A C 1
ATOM 799 O O . CYS A 1 98 ? -3.148 -9.782 0.787 1.00 97.75 98 CYS A O 1
ATOM 801 N N . TRP A 1 99 ? -2.667 -11.539 2.088 1.00 96.75 99 TRP A N 1
ATOM 802 C CA . TRP A 1 99 ? -1.263 -11.631 1.694 1.00 96.75 99 TRP A CA 1
ATOM 803 C C . TRP A 1 99 ? -1.094 -12.616 0.552 1.00 96.75 99 TRP A C 1
ATOM 805 O O . TRP A 1 99 ? -1.460 -13.792 0.655 1.00 96.75 99 TRP A O 1
ATOM 815 N N . LEU A 1 100 ? -0.511 -12.166 -0.550 1.00 96.38 100 LEU A N 1
ATOM 816 C CA . LEU A 1 100 ? -0.205 -13.035 -1.672 1.00 96.38 100 LEU A CA 1
ATOM 817 C C . LEU A 1 100 ? 1.078 -13.817 -1.392 1.00 96.38 100 LEU A C 1
ATOM 819 O O . LEU A 1 100 ? 2.111 -13.255 -1.045 1.00 96.38 100 LEU A O 1
ATOM 823 N N . LYS A 1 101 ? 1.054 -15.129 -1.641 1.00 94.56 101 LYS A N 1
ATOM 824 C CA . LYS A 1 101 ? 2.284 -15.930 -1.676 1.00 94.56 101 LYS A CA 1
ATOM 825 C C . LYS A 1 101 ? 2.993 -15.698 -3.008 1.00 94.56 101 LYS A C 1
ATOM 827 O O . LYS A 1 101 ? 2.701 -16.384 -3.994 1.00 94.56 101 LYS A O 1
ATOM 832 N N . VAL A 1 102 ? 3.895 -14.722 -3.038 1.00 93.62 102 VAL A N 1
ATOM 833 C CA . VAL A 1 102 ? 4.687 -14.360 -4.220 1.00 93.62 102 VAL A CA 1
ATOM 834 C C . VAL A 1 102 ? 6.079 -14.981 -4.135 1.00 93.62 102 VAL A C 1
ATOM 836 O O . VAL A 1 102 ? 6.748 -14.887 -3.115 1.00 93.62 102 VAL A O 1
ATOM 839 N N . LYS A 1 103 ? 6.515 -15.640 -5.218 1.00 92.31 103 LYS A N 1
ATOM 840 C CA . LYS A 1 103 ? 7.821 -16.324 -5.277 1.00 92.31 103 LYS A CA 1
ATOM 841 C C . LYS A 1 103 ? 8.996 -15.373 -5.503 1.00 92.31 103 LYS A C 1
ATOM 843 O O . LYS A 1 103 ? 10.099 -15.664 -5.068 1.00 92.31 103 LYS A O 1
ATOM 848 N N . ASN A 1 104 ? 8.772 -14.286 -6.238 1.00 91.19 104 ASN A N 1
ATOM 849 C CA . ASN A 1 104 ? 9.797 -13.306 -6.580 1.00 91.19 104 ASN A CA 1
ATOM 850 C C . ASN A 1 104 ? 9.418 -11.958 -5.964 1.00 91.19 104 ASN A C 1
ATOM 852 O O . ASN A 1 104 ? 8.477 -11.308 -6.424 1.00 91.19 104 ASN A O 1
ATOM 856 N N . LEU A 1 105 ? 10.152 -11.563 -4.927 1.00 90.44 105 LEU A N 1
ATOM 857 C CA . LEU A 1 105 ? 9.873 -10.370 -4.139 1.00 90.44 105 LEU A CA 1
ATOM 858 C C . LEU A 1 105 ? 10.649 -9.132 -4.612 1.00 90.44 105 LEU A C 1
ATOM 860 O O . LEU A 1 105 ? 10.574 -8.106 -3.947 1.00 90.44 105 LEU A O 1
ATOM 864 N N . ARG A 1 106 ? 11.280 -9.153 -5.798 1.00 90.44 106 ARG A N 1
ATOM 865 C CA . ARG A 1 106 ? 12.122 -8.034 -6.272 1.00 90.44 106 ARG A CA 1
ATOM 866 C C . ARG A 1 106 ? 11.405 -6.673 -6.285 1.00 90.44 106 ARG A C 1
ATOM 868 O O . ARG A 1 106 ? 12.012 -5.648 -6.012 1.00 90.44 106 ARG A O 1
ATOM 875 N N . TRP A 1 107 ? 10.090 -6.650 -6.548 1.00 91.06 107 TRP A N 1
ATOM 876 C CA . TRP A 1 107 ? 9.284 -5.411 -6.554 1.00 91.06 107 TRP A CA 1
ATOM 877 C C . TRP A 1 107 ? 9.069 -4.841 -5.143 1.00 91.06 107 TRP A C 1
ATOM 879 O O . TRP A 1 107 ? 8.700 -3.678 -4.999 1.00 91.06 107 TRP A O 1
ATOM 889 N N . ALA A 1 108 ? 9.298 -5.655 -4.113 1.00 89.69 108 ALA A N 1
ATOM 890 C CA . ALA A 1 108 ? 9.334 -5.253 -2.715 1.00 89.69 108 ALA A CA 1
ATOM 891 C C . ALA A 1 108 ? 10.739 -4.810 -2.259 1.00 89.69 108 ALA A C 1
ATOM 893 O O . ALA A 1 108 ? 10.889 -4.380 -1.120 1.00 89.69 108 ALA A O 1
ATOM 894 N N . GLY A 1 109 ? 11.757 -4.909 -3.127 1.00 85.50 109 GLY A N 1
ATOM 895 C CA . GLY A 1 109 ? 13.158 -4.662 -2.776 1.00 85.50 109 GLY A CA 1
ATOM 896 C C . GLY A 1 109 ? 13.814 -5.801 -1.985 1.00 85.50 109 GLY A C 1
ATOM 897 O O . GLY A 1 109 ? 14.780 -5.540 -1.273 1.00 85.50 109 GLY A O 1
ATOM 898 N N . LEU A 1 110 ? 13.278 -7.025 -2.090 1.00 82.06 110 LEU A N 1
ATOM 899 C CA . LEU A 1 110 ? 13.737 -8.240 -1.401 1.00 82.06 110 LEU A CA 1
ATOM 900 C C . LEU A 1 110 ? 14.201 -9.319 -2.386 1.00 82.06 110 LEU A C 1
ATOM 902 O O . LEU A 1 110 ? 13.596 -9.421 -3.483 1.00 82.06 110 LEU A O 1
#

Radius of gyration: 13.35 Å; chains: 1; bounding box: 36×31×31 Å

Sequence (110 aa):
MAVAVSDPDEAPNPWTVVQGWRSQWRGGHTFMIVAHHIPTDRVLTLESNASYKMNGPGFRQLGSARDFGGNPPANWWENDKLFTWERIKSTYRYREQCWLKVKNLRWAGL